Protein AF-Q0FN26-F1 (afdb_monomer)

Nearest PDB structures (foldseek):
  1hx1-assembly1_B  TM=3.813E-01  e=5.298E+00  Homo sapiens

Mean predicted aligned error: 15.67 Å

pLDDT: mean 79.14, std 15.91, range [39.38, 97.06]

Foldseek 3Di:
DDDDDPDDQDPVNVLVVCCVVPVPCSVPNPDPPPPQPAQDLQVLLQVLQVLLLVLVVCVVCVVVVVVVCVVDPDDPVCVVVVVVVNVVSNVVVVVVLVVLVVQLVPDDPPGSSVSSSVSSNNSNVVSVCVVPDDPVVVVVVVVVVVVVVVVVQVVVCVVVVNPCVPDDPDDPPDDD

Secondary structure (DSSP, 8-state):
------PPPPHHHHHHHHHHH-HHHHHH-S------PPP-HHHHHHHHHHHHHHHHHHHHTHHHHHHHHHHSSS-GGGHHHHHHHHHHHHHHHHHHHHHHHHHHHHS-TT-HHHHHHHHHHHHHHHHHHHHHS-HHHHHHHHHHHHHHHHHHHHHHHHHHT--GGG----------

Structure (mmCIF, N/CA/C/O backbone):
data_AF-Q0FN26-F1
#
_entry.id   AF-Q0FN26-F1
#
loop_
_atom_site.group_PDB
_atom_site.id
_atom_site.type_symbol
_atom_site.label_atom_id
_atom_site.label_alt_id
_atom_site.label_comp_id
_atom_site.label_asym_id
_atom_site.label_entity_id
_atom_site.label_seq_id
_atom_site.pdbx_PDB_ins_code
_atom_site.Cartn_x
_atom_site.Cartn_y
_atom_site.Cartn_z
_atom_site.occupancy
_atom_site.B_iso_or_equiv
_atom_site.auth_seq_id
_atom_site.auth_comp_id
_atom_site.auth_asym_id
_atom_site.auth_atom_id
_atom_site.pdbx_PDB_model_num
ATOM 1 N N . MET A 1 1 ? 16.768 20.497 -72.820 1.00 47.84 1 MET A N 1
ATOM 2 C CA . MET A 1 1 ? 15.726 20.040 -71.871 1.00 47.84 1 MET A CA 1
ATOM 3 C C . MET A 1 1 ? 16.307 18.896 -71.049 1.00 47.84 1 MET A C 1
ATOM 5 O O . MET A 1 1 ? 16.817 17.957 -71.644 1.00 47.84 1 MET A O 1
ATOM 9 N N . ARG A 1 2 ? 16.357 19.007 -69.713 1.00 52.44 2 ARG A N 1
ATOM 10 C CA . ARG A 1 2 ? 16.882 17.937 -68.843 1.00 52.44 2 ARG A CA 1
ATOM 11 C C . ARG A 1 2 ? 15.792 16.882 -68.643 1.00 52.44 2 ARG A C 1
ATOM 13 O O . ARG A 1 2 ? 14.747 17.187 -68.078 1.00 52.44 2 ARG A O 1
ATOM 20 N N . ASN A 1 3 ? 16.046 15.664 -69.112 1.00 52.88 3 ASN A N 1
ATOM 21 C CA . ASN A 1 3 ? 15.158 14.523 -68.915 1.00 52.88 3 ASN A CA 1
ATOM 22 C C . ASN A 1 3 ? 15.253 14.058 -67.458 1.00 52.88 3 ASN A C 1
ATOM 24 O O . ASN A 1 3 ? 16.269 13.500 -67.048 1.00 52.88 3 ASN A O 1
ATOM 28 N N . TYR A 1 4 ? 14.204 14.298 -66.673 1.00 58.44 4 TYR A N 1
ATOM 29 C CA . TYR A 1 4 ? 14.066 13.714 -65.343 1.00 58.44 4 TYR A CA 1
ATOM 30 C C . TYR A 1 4 ? 13.407 12.342 -65.473 1.00 58.44 4 TYR A C 1
ATOM 32 O O . TYR A 1 4 ? 12.219 12.228 -65.770 1.00 58.44 4 TYR A O 1
ATOM 40 N N . THR A 1 5 ? 14.180 11.283 -65.251 1.00 63.44 5 THR A N 1
ATOM 41 C CA . THR A 1 5 ? 13.659 9.918 -65.166 1.00 63.44 5 THR A CA 1
ATOM 42 C C . THR A 1 5 ? 12.978 9.745 -63.811 1.00 63.44 5 THR A C 1
ATOM 44 O O . THR A 1 5 ? 13.633 9.577 -62.781 1.00 63.44 5 THR A O 1
ATOM 47 N N . PHE A 1 6 ? 11.645 9.799 -63.791 1.00 65.44 6 PHE A N 1
ATOM 48 C CA . PHE A 1 6 ? 10.856 9.464 -62.607 1.00 65.44 6 PHE A CA 1
ATOM 49 C C . PHE A 1 6 ? 10.979 7.962 -62.320 1.00 65.44 6 PHE A C 1
ATOM 51 O O . PHE A 1 6 ? 10.225 7.140 -62.839 1.00 65.44 6 PHE A O 1
ATOM 58 N N . ARG A 1 7 ? 11.958 7.580 -61.494 1.00 77.25 7 ARG A N 1
ATOM 59 C CA . ARG A 1 7 ? 12.062 6.211 -60.978 1.00 77.25 7 ARG A CA 1
ATOM 60 C C . ARG A 1 7 ? 10.936 5.987 -59.972 1.00 77.25 7 ARG A C 1
ATOM 62 O O . ARG A 1 7 ? 10.901 6.640 -58.930 1.00 77.25 7 ARG A O 1
ATOM 69 N N . LYS A 1 8 ? 10.032 5.049 -60.273 1.00 80.69 8 LYS A N 1
ATOM 70 C CA . LYS A 1 8 ? 8.991 4.628 -59.327 1.00 80.69 8 LYS A CA 1
ATOM 71 C C . LYS A 1 8 ? 9.652 4.108 -58.051 1.00 80.69 8 LYS A C 1
ATOM 73 O O . LYS A 1 8 ? 10.527 3.245 -58.101 1.00 80.69 8 LYS A O 1
ATOM 78 N N . MET A 1 9 ? 9.247 4.672 -56.919 1.00 83.25 9 MET A N 1
ATOM 79 C CA . MET A 1 9 ? 9.718 4.263 -55.603 1.00 83.25 9 MET A CA 1
ATOM 80 C C . MET A 1 9 ? 9.177 2.868 -55.291 1.00 83.25 9 MET A C 1
ATOM 82 O O . MET A 1 9 ? 7.970 2.644 -55.374 1.00 83.25 9 MET A O 1
ATOM 86 N N . THR A 1 10 ? 10.057 1.927 -54.951 1.00 88.62 10 THR A N 1
ATOM 87 C CA . THR A 1 10 ? 9.618 0.591 -54.537 1.00 88.62 10 THR A CA 1
ATOM 88 C C . THR A 1 10 ? 9.150 0.609 -53.081 1.00 88.62 10 THR A C 1
ATOM 90 O O . THR A 1 10 ? 9.529 1.478 -52.291 1.00 88.62 10 THR A O 1
ATOM 93 N N . GLN A 1 11 ? 8.345 -0.379 -52.687 1.00 85.62 11 GLN A N 1
ATOM 94 C CA . GLN A 1 11 ? 7.896 -0.512 -51.298 1.00 85.62 11 GLN A CA 1
ATOM 95 C C . GLN A 1 11 ? 9.075 -0.714 -50.326 1.00 85.62 11 GLN A C 1
ATOM 97 O O . GLN A 1 11 ? 9.026 -0.258 -49.184 1.00 85.62 11 GLN A O 1
ATOM 102 N N . GLN A 1 12 ? 10.151 -1.364 -50.783 1.00 86.06 12 GLN A N 1
ATOM 103 C CA . GLN A 1 12 ? 11.380 -1.531 -50.009 1.00 86.06 12 GLN A CA 1
ATOM 104 C C . GLN A 1 12 ? 12.106 -0.195 -49.819 1.00 86.06 12 GLN A C 1
ATOM 106 O O . GLN A 1 12 ? 12.487 0.126 -48.694 1.00 86.06 12 GLN A O 1
ATOM 111 N N . ASP A 1 13 ? 12.212 0.623 -50.872 1.00 86.88 13 ASP A N 1
ATOM 112 C CA . ASP A 1 13 ? 12.796 1.968 -50.779 1.00 86.88 13 ASP A CA 1
ATOM 113 C C . ASP A 1 13 ? 12.003 2.859 -49.819 1.00 86.88 13 ASP A C 1
ATOM 115 O O . ASP A 1 13 ? 12.588 3.631 -49.056 1.00 86.88 13 ASP A O 1
ATOM 119 N N . PHE A 1 14 ? 10.672 2.744 -49.831 1.00 86.31 14 PHE A N 1
ATOM 120 C CA . PHE A 1 14 ? 9.806 3.462 -48.901 1.00 86.31 14 PHE A CA 1
ATOM 121 C C . PHE A 1 14 ? 10.063 3.031 -47.454 1.00 86.31 14 PHE A C 1
ATOM 123 O O . PHE A 1 14 ? 10.381 3.878 -46.620 1.00 86.31 14 PHE A O 1
ATOM 130 N N . LYS A 1 15 ? 10.037 1.723 -47.162 1.00 84.50 15 LYS A N 1
ATOM 131 C CA . LYS A 1 15 ? 10.330 1.199 -45.815 1.00 84.50 15 LYS A CA 1
ATOM 132 C C . LYS A 1 15 ? 11.718 1.617 -45.320 1.00 84.50 15 LYS A C 1
ATOM 134 O O . LYS A 1 15 ? 11.843 2.046 -44.179 1.00 84.50 15 LYS A O 1
ATOM 139 N N . ALA A 1 16 ? 12.731 1.572 -46.187 1.00 86.81 16 ALA A N 1
ATOM 140 C CA . ALA A 1 16 ? 14.102 1.965 -45.855 1.00 86.81 16 ALA A CA 1
ATOM 141 C C . ALA A 1 16 ? 14.284 3.479 -45.633 1.00 86.81 16 ALA A C 1
ATOM 143 O O . ALA A 1 16 ? 15.264 3.906 -45.012 1.00 86.81 16 ALA A O 1
ATOM 144 N N . ARG A 1 17 ? 13.393 4.317 -46.178 1.00 86.75 17 ARG A N 1
ATOM 145 C CA . ARG A 1 17 ? 13.361 5.756 -45.870 1.00 86.75 17 ARG A CA 1
ATOM 146 C C . ARG A 1 17 ? 12.603 6.031 -44.586 1.00 86.75 17 ARG A C 1
ATOM 148 O O . ARG A 1 17 ? 13.112 6.772 -43.753 1.00 86.75 17 ARG A O 1
ATOM 155 N N . VAL A 1 18 ? 11.447 5.398 -44.403 1.00 87.31 18 VAL A N 1
ATOM 156 C CA . VAL A 1 18 ? 10.665 5.515 -43.168 1.00 87.31 18 VAL A CA 1
ATOM 157 C C . VAL A 1 18 ? 11.508 5.092 -41.967 1.00 87.31 18 VAL A C 1
ATOM 159 O O . VAL A 1 18 ? 11.584 5.845 -41.010 1.00 87.31 18 VAL A O 1
ATOM 162 N N . SER A 1 19 ? 12.257 3.988 -42.048 1.00 87.25 19 SER A N 1
ATOM 163 C CA . SER A 1 19 ? 13.139 3.544 -40.956 1.00 87.25 19 SER A CA 1
ATOM 164 C C . SER A 1 19 ? 14.306 4.483 -40.647 1.00 87.25 19 SER A C 1
ATOM 166 O O . SER A 1 19 ? 14.856 4.419 -39.553 1.00 87.25 19 SER A O 1
ATOM 168 N N . ARG A 1 20 ? 14.722 5.326 -41.602 1.00 83.81 20 ARG A N 1
ATOM 169 C CA . ARG A 1 20 ? 15.778 6.330 -41.397 1.00 83.81 20 ARG A CA 1
ATOM 170 C C . ARG A 1 20 ? 15.247 7.627 -40.802 1.00 83.81 20 ARG A C 1
ATOM 172 O O . ARG A 1 20 ? 15.953 8.254 -40.025 1.00 83.81 20 ARG A O 1
ATOM 179 N N . ILE A 1 21 ? 14.045 8.034 -41.200 1.00 86.62 21 ILE A N 1
ATOM 180 C CA . ILE A 1 21 ? 13.406 9.265 -40.723 1.00 86.62 21 ILE A CA 1
ATOM 181 C C . ILE A 1 21 ? 12.784 9.034 -39.343 1.00 86.62 21 ILE A C 1
ATOM 183 O O . ILE A 1 21 ? 12.941 9.864 -38.455 1.00 86.62 21 ILE A O 1
ATOM 187 N N . ASP A 1 22 ? 12.114 7.896 -39.165 1.00 82.50 22 ASP A N 1
ATOM 188 C CA . ASP A 1 22 ? 11.430 7.519 -37.934 1.00 82.50 22 ASP A CA 1
ATOM 189 C C . ASP A 1 22 ? 11.590 6.004 -37.668 1.00 82.50 22 ASP A C 1
ATOM 191 O O . ASP A 1 22 ? 10.762 5.175 -38.079 1.00 82.50 22 ASP A O 1
ATOM 195 N N . PRO A 1 23 ? 12.691 5.609 -36.995 1.00 79.81 23 PRO A N 1
ATOM 196 C CA . PRO A 1 23 ? 12.950 4.214 -36.649 1.00 79.81 23 PRO A CA 1
ATOM 197 C C . PRO A 1 23 ? 11.835 3.610 -35.787 1.00 79.81 23 PRO A C 1
ATOM 199 O O . PRO A 1 23 ? 11.505 2.434 -35.949 1.00 79.81 23 PRO A O 1
ATOM 202 N N . GLU A 1 24 ? 11.234 4.413 -34.906 1.00 74.25 24 GLU A N 1
ATOM 203 C CA . GLU A 1 24 ? 10.165 4.004 -33.992 1.00 74.25 24 GLU A CA 1
ATOM 204 C C . GLU A 1 24 ? 8.882 3.673 -34.767 1.00 74.25 24 GLU A C 1
ATOM 206 O O . GLU A 1 24 ? 8.333 2.577 -34.600 1.00 74.25 24 GLU A O 1
ATOM 211 N N . PHE A 1 25 ? 8.465 4.552 -35.686 1.00 78.38 25 PHE A N 1
ATOM 212 C CA . PHE A 1 25 ? 7.311 4.329 -36.566 1.00 78.38 25 PHE A CA 1
ATOM 213 C C . PHE A 1 25 ? 7.511 3.125 -37.486 1.00 78.38 25 PHE A C 1
ATOM 215 O O . PHE A 1 25 ? 6.598 2.327 -37.687 1.00 78.38 25 PHE A O 1
ATOM 222 N N . SER A 1 26 ? 8.718 2.938 -38.028 1.00 79.69 26 SER A N 1
ATOM 223 C CA . SER A 1 26 ? 8.995 1.797 -38.913 1.00 79.69 26 SER A CA 1
ATOM 224 C C . SER A 1 26 ? 8.828 0.443 -38.222 1.00 79.69 26 SER A C 1
ATOM 226 O O . SER A 1 26 ? 8.527 -0.559 -38.873 1.00 79.69 26 SER A O 1
ATOM 228 N N . ARG A 1 27 ? 9.030 0.419 -36.902 1.00 75.56 27 ARG A N 1
ATOM 229 C CA . ARG A 1 27 ? 9.071 -0.798 -36.101 1.00 75.56 27 ARG A CA 1
ATOM 230 C C . ARG A 1 27 ? 7.742 -1.086 -35.408 1.00 75.56 27 ARG A C 1
ATOM 232 O O . ARG A 1 27 ? 7.421 -2.255 -35.212 1.00 75.56 27 ARG A O 1
ATOM 239 N N . HIS A 1 28 ? 6.973 -0.052 -35.071 1.00 76.62 28 HIS A N 1
ATOM 240 C CA . HIS A 1 28 ? 5.733 -0.205 -34.311 1.00 76.62 28 HIS A CA 1
ATOM 241 C C . HIS A 1 28 ? 4.485 0.407 -34.986 1.00 76.62 28 HIS A C 1
ATOM 243 O O . HIS A 1 28 ? 3.377 0.190 -34.502 1.00 76.62 28 HIS A O 1
ATOM 249 N N . GLY A 1 29 ? 4.627 1.101 -36.123 1.00 75.62 29 GLY A N 1
ATOM 250 C CA . GLY A 1 29 ? 3.541 1.792 -36.833 1.00 75.62 29 GLY A CA 1
ATOM 251 C C . GLY A 1 29 ? 3.141 3.122 -36.182 1.00 75.62 29 GLY A C 1
ATOM 252 O O . GLY A 1 29 ? 3.886 3.664 -35.365 1.00 75.62 29 GLY A O 1
ATOM 253 N N . GLU A 1 30 ? 1.948 3.639 -36.511 1.00 66.81 30 GLU A N 1
ATOM 254 C CA . GLU A 1 30 ? 1.294 4.699 -35.724 1.00 66.81 30 GLU A CA 1
ATOM 255 C C . GLU A 1 30 ? 0.916 4.150 -34.343 1.00 66.81 30 GLU A C 1
ATOM 257 O O . GLU A 1 30 ? -0.237 3.829 -34.049 1.00 66.81 30 GLU A O 1
ATOM 262 N N . VAL A 1 31 ? 1.894 4.027 -33.455 1.00 62.66 31 VAL A N 1
ATOM 263 C CA . VAL A 1 31 ? 1.592 3.864 -32.041 1.00 62.66 31 VAL A CA 1
ATOM 264 C C . VAL A 1 31 ? 1.298 5.258 -31.527 1.00 62.66 31 VAL A C 1
ATOM 266 O O . VAL A 1 31 ? 2.186 6.113 -31.502 1.00 62.66 31 VAL A O 1
ATOM 269 N N . LYS A 1 32 ? 0.057 5.506 -31.086 1.00 58.41 32 LYS A N 1
ATOM 270 C CA . LYS A 1 32 ? -0.201 6.633 -30.180 1.00 58.41 32 LYS A CA 1
ATOM 271 C C . LYS A 1 32 ? 0.878 6.564 -29.112 1.00 58.41 32 LYS A C 1
ATOM 273 O O . LYS A 1 32 ? 0.963 5.531 -28.449 1.00 58.41 32 LYS A O 1
ATOM 278 N N . LYS A 1 33 ? 1.706 7.610 -28.971 1.00 54.50 33 LYS A N 1
ATOM 279 C CA . LYS A 1 33 ? 2.669 7.717 -27.869 1.00 54.50 33 LYS A CA 1
ATOM 280 C C . LYS A 1 33 ? 1.893 7.435 -26.592 1.00 54.50 33 LYS A C 1
ATOM 282 O O . LYS A 1 33 ? 1.143 8.283 -26.117 1.00 54.50 33 LYS A O 1
ATOM 287 N N . SER A 1 34 ? 2.005 6.208 -26.092 1.00 55.47 34 SER A N 1
ATOM 288 C CA . SER A 1 34 ? 1.448 5.855 -24.805 1.00 55.47 34 SER A CA 1
ATOM 289 C C . SER A 1 34 ? 2.216 6.737 -23.846 1.00 55.47 34 SER A C 1
ATOM 291 O O . SER A 1 34 ? 3.447 6.668 -23.803 1.00 55.47 34 SER A O 1
ATOM 293 N N . PHE A 1 35 ? 1.516 7.644 -23.170 1.00 53.09 35 PHE A N 1
ATOM 294 C CA . PHE A 1 35 ? 2.091 8.410 -22.080 1.00 53.09 35 PHE A CA 1
ATOM 295 C C . PHE A 1 35 ? 2.477 7.394 -21.005 1.00 53.09 35 PHE A C 1
ATOM 297 O O . PHE A 1 35 ? 1.694 7.075 -20.113 1.00 53.09 35 PHE A O 1
ATOM 304 N N . SER A 1 36 ? 3.674 6.816 -21.139 1.00 59.62 36 SER A N 1
ATOM 305 C CA . SER A 1 36 ? 4.265 5.961 -20.126 1.00 59.62 36 SER A CA 1
ATOM 306 C C . SER A 1 36 ? 4.357 6.824 -18.885 1.00 59.62 36 SER A C 1
ATOM 308 O O . SER A 1 36 ? 5.168 7.750 -18.829 1.00 59.62 36 SER A O 1
ATOM 310 N N . SER A 1 37 ? 3.509 6.530 -17.901 1.00 66.12 37 SER A N 1
ATOM 311 C CA . SER A 1 37 ? 3.583 7.193 -16.609 1.00 66.12 37 SER A CA 1
ATOM 312 C C . SER A 1 37 ? 5.015 7.056 -16.091 1.00 66.12 37 SER A C 1
ATOM 314 O O . SER A 1 37 ? 5.592 5.971 -16.205 1.00 66.12 37 SER A O 1
ATOM 316 N N . PRO A 1 38 ? 5.635 8.130 -15.582 1.00 77.81 38 PRO A N 1
ATOM 317 C CA . PRO A 1 38 ? 7.007 8.065 -15.106 1.00 77.81 38 PRO A CA 1
ATOM 318 C C . PRO A 1 38 ? 7.122 7.043 -13.969 1.00 77.81 38 PRO A C 1
ATOM 320 O O . PRO A 1 38 ? 6.204 6.873 -13.162 1.00 77.81 38 PRO A O 1
ATOM 323 N N . ALA A 1 39 ? 8.261 6.355 -13.895 1.00 81.56 39 ALA A N 1
ATOM 324 C CA . ALA A 1 39 ? 8.522 5.423 -12.807 1.00 81.56 39 ALA A CA 1
ATOM 325 C C . ALA A 1 39 ? 8.660 6.212 -11.500 1.00 81.56 39 ALA A C 1
ATOM 327 O O . ALA A 1 39 ? 9.569 7.026 -11.353 1.00 81.56 39 ALA A O 1
ATOM 328 N N . ARG A 1 40 ? 7.761 5.959 -10.547 1.00 86.75 40 ARG A N 1
ATOM 329 C CA . ARG A 1 40 ? 7.742 6.577 -9.215 1.00 86.75 40 ARG A CA 1
ATOM 330 C C . ARG A 1 40 ? 7.737 5.477 -8.144 1.00 86.75 40 ARG A C 1
ATOM 332 O O . ARG A 1 40 ? 6.754 5.333 -7.413 1.00 86.75 40 ARG A O 1
ATOM 339 N N . PRO A 1 41 ? 8.811 4.668 -8.052 1.00 85.38 41 PRO A N 1
ATOM 340 C CA . PRO A 1 41 ? 8.842 3.497 -7.179 1.00 85.38 41 PRO A CA 1
ATOM 341 C C . PRO A 1 41 ? 8.749 3.867 -5.693 1.00 85.38 41 PRO A C 1
ATOM 343 O O . PRO A 1 41 ? 8.075 3.168 -4.951 1.00 85.38 41 PRO A O 1
ATOM 346 N N . ILE A 1 42 ? 9.350 4.988 -5.273 1.00 90.25 42 ILE A N 1
ATOM 347 C CA . ILE A 1 42 ? 9.319 5.449 -3.873 1.00 90.25 42 ILE A CA 1
ATOM 348 C C . ILE A 1 42 ? 7.906 5.881 -3.468 1.00 90.25 42 ILE A C 1
ATOM 350 O O . ILE A 1 42 ? 7.388 5.421 -2.460 1.00 90.25 42 ILE A O 1
ATOM 354 N N . MET A 1 43 ? 7.243 6.704 -4.286 1.00 90.81 43 MET A N 1
ATOM 355 C CA . MET A 1 43 ? 5.839 7.073 -4.055 1.00 90.81 43 MET A CA 1
ATOM 356 C C . MET A 1 43 ? 4.933 5.840 -4.032 1.00 90.81 43 MET A C 1
ATOM 358 O O . MET A 1 43 ? 4.064 5.733 -3.175 1.00 90.81 43 MET A O 1
ATOM 362 N N . SER A 1 44 ? 5.166 4.886 -4.939 1.00 91.62 44 SER A N 1
ATOM 363 C CA . SER A 1 44 ? 4.407 3.631 -4.966 1.00 91.62 44 SER A CA 1
ATOM 364 C C . SER A 1 44 ? 4.624 2.816 -3.688 1.00 91.62 44 SER A C 1
ATOM 366 O O . SER A 1 44 ? 3.670 2.250 -3.170 1.00 91.62 44 SER A O 1
ATOM 368 N N . LEU A 1 45 ? 5.849 2.796 -3.154 1.00 94.69 45 LEU A N 1
ATOM 369 C CA . LEU A 1 45 ? 6.184 2.151 -1.885 1.00 94.69 45 LEU A CA 1
ATOM 370 C C . LEU A 1 45 ? 5.475 2.801 -0.704 1.00 94.69 45 LEU A C 1
ATOM 372 O O . LEU A 1 45 ? 4.833 2.092 0.062 1.00 94.69 45 LEU A O 1
ATOM 376 N N . ILE A 1 46 ? 5.544 4.127 -0.576 1.00 94.50 46 ILE A N 1
ATOM 377 C CA . ILE A 1 46 ? 4.868 4.854 0.509 1.00 94.50 46 ILE A CA 1
ATOM 378 C C . ILE A 1 46 ? 3.358 4.609 0.445 1.00 94.50 46 ILE A C 1
ATOM 380 O O . ILE A 1 46 ? 2.738 4.303 1.460 1.00 94.50 46 ILE A O 1
ATOM 384 N N . MET A 1 47 ? 2.780 4.668 -0.758 1.00 95.50 47 MET A N 1
ATOM 385 C CA . MET A 1 47 ? 1.361 4.392 -0.971 1.00 95.50 47 MET A CA 1
ATOM 386 C C . MET A 1 47 ? 0.995 2.951 -0.594 1.00 95.50 47 MET A C 1
ATOM 388 O O . MET A 1 47 ? 0.021 2.729 0.121 1.00 95.50 47 MET A O 1
ATOM 392 N N . GLY A 1 48 ? 1.789 1.969 -1.036 1.00 93.12 48 GLY A N 1
ATOM 393 C CA . GLY A 1 48 ? 1.581 0.559 -0.707 1.00 93.12 48 GLY A CA 1
ATOM 394 C C . GLY A 1 48 ? 1.691 0.279 0.788 1.00 93.12 48 GLY A C 1
ATOM 395 O O . GLY A 1 48 ? 0.860 -0.441 1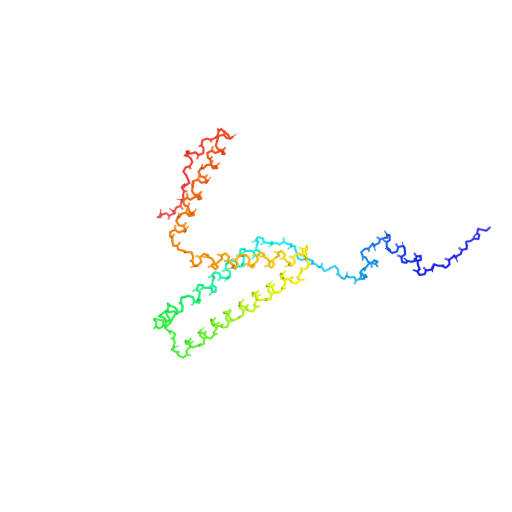.334 1.00 93.12 48 GLY A O 1
ATOM 396 N N . PHE A 1 49 ? 2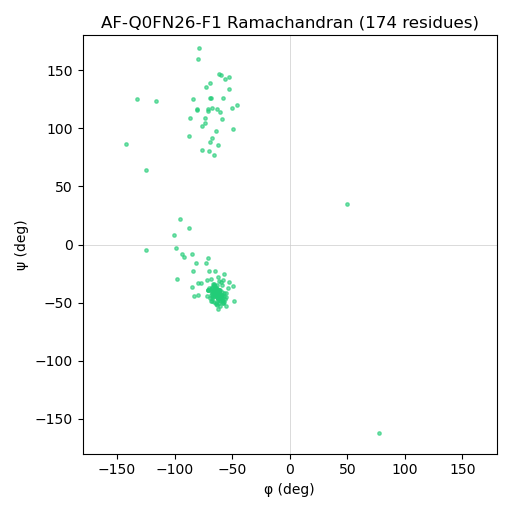.668 0.897 1.455 1.00 96.12 49 PHE A N 1
ATOM 397 C CA . PHE A 1 49 ? 2.830 0.824 2.903 1.00 96.12 49 PHE A CA 1
ATOM 398 C C . PHE A 1 49 ? 1.623 1.415 3.631 1.00 96.12 49 PHE A C 1
ATOM 400 O O . PHE A 1 49 ? 0.995 0.719 4.423 1.00 96.12 49 PHE A O 1
ATOM 407 N N . GLY A 1 50 ? 1.265 2.669 3.336 1.00 95.44 50 GLY A N 1
ATOM 408 C CA . GLY A 1 50 ? 0.171 3.359 4.019 1.00 95.44 50 GLY A CA 1
ATOM 409 C C . GLY A 1 50 ? -1.166 2.641 3.845 1.00 95.44 50 GLY A C 1
ATOM 410 O O . GLY A 1 50 ? -1.887 2.427 4.820 1.00 95.44 50 GLY A O 1
ATOM 411 N N . TRP A 1 51 ? -1.467 2.195 2.622 1.00 96.88 51 TRP A N 1
ATOM 412 C CA . TRP A 1 51 ? -2.703 1.467 2.339 1.00 96.88 51 TRP A CA 1
ATOM 413 C C . TRP A 1 51 ? -2.753 0.108 3.042 1.00 96.88 51 TRP A C 1
ATOM 415 O O . TRP A 1 51 ? -3.734 -0.205 3.715 1.00 96.88 51 TRP A O 1
ATOM 425 N N . ALA A 1 52 ? -1.694 -0.699 2.928 1.00 95.38 52 ALA A N 1
ATOM 426 C CA . ALA A 1 52 ? -1.653 -2.010 3.570 1.00 95.38 52 ALA A CA 1
ATOM 427 C C . ALA A 1 52 ? -1.695 -1.890 5.097 1.00 95.38 52 ALA A C 1
ATOM 429 O O . ALA A 1 52 ? -2.421 -2.641 5.744 1.00 95.38 52 ALA A O 1
ATOM 430 N N . TYR A 1 53 ? -0.980 -0.919 5.669 1.00 94.31 53 TYR A N 1
ATOM 431 C CA . TYR A 1 53 ? -1.010 -0.652 7.103 1.00 94.31 53 TYR A CA 1
ATOM 432 C C . TYR A 1 53 ? -2.426 -0.323 7.586 1.00 94.31 53 TYR A C 1
ATOM 434 O O . TYR A 1 53 ? -2.868 -0.877 8.592 1.00 94.31 53 TYR A O 1
ATOM 442 N N . LEU A 1 54 ? -3.164 0.513 6.846 1.00 94.62 54 LEU A N 1
ATOM 443 C CA . LEU A 1 54 ? -4.560 0.833 7.152 1.00 94.62 54 LEU A CA 1
ATOM 444 C C . LEU A 1 54 ? -5.434 -0.424 7.125 1.00 94.62 54 LEU A C 1
ATOM 446 O O . LEU A 1 54 ? -6.121 -0.713 8.103 1.00 94.62 54 LEU A O 1
ATOM 450 N N . VAL A 1 55 ? -5.386 -1.195 6.035 1.00 94.94 55 VAL A N 1
ATOM 451 C CA . VAL A 1 55 ? -6.221 -2.398 5.867 1.00 94.94 55 VAL A CA 1
ATOM 452 C C . VAL A 1 55 ? -5.925 -3.433 6.953 1.00 94.94 55 VAL A C 1
ATOM 454 O O . VAL A 1 55 ? -6.847 -3.983 7.555 1.00 94.94 55 VAL A O 1
ATOM 457 N N . ILE A 1 56 ? -4.647 -3.667 7.254 1.00 92.38 56 ILE A N 1
ATOM 458 C CA . ILE A 1 56 ? -4.230 -4.590 8.314 1.00 92.38 56 ILE A CA 1
ATOM 459 C C . ILE A 1 56 ? -4.680 -4.077 9.689 1.00 92.38 56 ILE A C 1
ATOM 461 O O . ILE A 1 56 ? -5.142 -4.864 10.516 1.00 92.38 56 ILE A O 1
ATOM 465 N N . SER A 1 57 ? -4.591 -2.768 9.933 1.00 92.00 57 SER A N 1
ATOM 466 C CA . SER A 1 57 ? -5.048 -2.159 11.186 1.00 92.00 57 SER A CA 1
ATOM 467 C C . SER A 1 57 ? -6.552 -2.335 11.378 1.00 92.00 57 SER A C 1
ATOM 469 O O . SER A 1 57 ? -6.975 -2.738 12.460 1.00 92.00 57 SER A O 1
ATOM 471 N N . VAL A 1 58 ? -7.355 -2.119 10.333 1.00 92.69 58 VAL A N 1
ATOM 472 C CA . VAL A 1 58 ? -8.802 -2.391 10.353 1.00 92.69 58 VAL A CA 1
ATOM 473 C C . VAL A 1 58 ? -9.070 -3.864 10.672 1.00 92.69 58 VAL A C 1
ATOM 475 O O . VAL A 1 58 ? -9.862 -4.168 11.561 1.00 92.69 58 VAL A O 1
ATOM 478 N N . ALA A 1 59 ? -8.368 -4.779 10.000 1.00 91.50 59 ALA A N 1
ATOM 479 C CA . ALA A 1 59 ? -8.544 -6.219 10.183 1.00 91.50 59 ALA A CA 1
ATOM 480 C C . ALA A 1 59 ? -8.244 -6.675 11.619 1.00 91.50 59 ALA A C 1
ATOM 482 O O . ALA A 1 59 ? -8.998 -7.452 12.205 1.00 91.50 59 ALA A O 1
ATOM 483 N N . ARG A 1 60 ? -7.143 -6.179 12.199 1.00 91.12 60 ARG A N 1
ATOM 484 C CA . ARG A 1 60 ? -6.703 -6.546 13.554 1.00 91.12 60 ARG A CA 1
ATOM 485 C C . ARG A 1 60 ? -7.583 -5.954 14.647 1.00 91.12 60 ARG A C 1
ATOM 487 O O . ARG A 1 60 ? -7.733 -6.573 15.694 1.00 91.12 60 ARG A O 1
ATOM 494 N N . ASN A 1 61 ? -8.165 -4.782 14.411 1.00 91.81 61 ASN A N 1
ATOM 495 C CA . ASN A 1 61 ? -8.942 -4.054 15.413 1.00 91.81 61 ASN A CA 1
ATOM 496 C C . ASN A 1 61 ? -10.454 -4.314 15.322 1.00 91.81 61 ASN A C 1
ATOM 498 O O . ASN A 1 61 ? -11.234 -3.520 15.845 1.00 91.81 61 ASN A O 1
ATOM 502 N N . ARG A 1 62 ? -10.890 -5.436 14.723 1.00 91.00 62 ARG A N 1
ATOM 503 C CA . ARG A 1 62 ? -12.318 -5.795 14.593 1.00 91.00 62 ARG A CA 1
ATOM 504 C C . ARG A 1 62 ? -13.088 -5.660 15.910 1.00 91.00 62 ARG A C 1
ATOM 506 O O . ARG A 1 62 ? -14.134 -5.029 15.925 1.00 91.00 62 ARG A O 1
ATOM 513 N N . GLY A 1 63 ? -12.559 -6.207 17.007 1.00 90.75 63 GLY A N 1
ATOM 514 C CA . GLY A 1 63 ? -13.228 -6.141 18.313 1.00 90.75 63 GLY A CA 1
ATOM 515 C C . GLY A 1 63 ? -13.337 -4.717 18.868 1.00 90.75 63 GLY A C 1
ATOM 516 O O . GLY A 1 63 ? -14.338 -4.365 19.478 1.00 90.75 63 GLY A O 1
ATOM 517 N N . HIS A 1 64 ? -12.341 -3.863 18.614 1.00 92.00 64 HIS A N 1
ATOM 518 C CA . HIS A 1 64 ? -12.410 -2.455 19.008 1.00 92.00 64 HIS A CA 1
ATOM 519 C C . HIS A 1 64 ? -13.465 -1.694 18.192 1.00 92.00 64 HIS A C 1
ATOM 521 O O . HIS A 1 64 ? -14.218 -0.904 18.753 1.00 92.00 64 HIS A O 1
ATOM 527 N N . ILE A 1 65 ? -13.563 -1.978 16.890 1.00 91.94 65 ILE A N 1
ATOM 528 C CA . ILE A 1 65 ? -14.592 -1.412 16.006 1.00 91.94 65 ILE A CA 1
ATOM 529 C C . ILE A 1 65 ? -15.988 -1.854 16.461 1.00 91.94 65 ILE A C 1
ATOM 531 O O . ILE A 1 65 ? -16.880 -1.022 16.572 1.00 91.94 65 ILE A O 1
ATOM 535 N N . GLU A 1 66 ? -16.166 -3.135 16.784 1.00 92.75 66 GLU A N 1
ATOM 536 C CA . GLU A 1 66 ? -17.420 -3.685 17.313 1.00 92.75 66 GLU A CA 1
ATOM 537 C C . GLU A 1 66 ? -17.842 -2.977 18.607 1.00 92.75 66 GLU A C 1
ATOM 539 O O . GLU A 1 66 ? -18.945 -2.442 18.694 1.00 92.75 66 GLU A O 1
ATOM 544 N N . ASN A 1 67 ? -16.926 -2.857 19.571 1.00 93.19 67 ASN A N 1
ATOM 545 C CA . ASN A 1 67 ? -17.183 -2.134 20.816 1.00 93.19 67 ASN A CA 1
ATOM 546 C C . ASN A 1 67 ? -17.515 -0.654 20.574 1.00 93.19 67 ASN A C 1
ATOM 548 O O . ASN A 1 67 ? -18.409 -0.112 21.221 1.00 93.19 67 ASN A O 1
ATOM 552 N N . SER A 1 68 ? -16.830 -0.002 19.630 1.00 92.94 68 SER A N 1
ATOM 553 C CA . SER A 1 68 ? -17.114 1.388 19.263 1.00 92.94 68 SER A CA 1
ATOM 554 C C . SER A 1 68 ? -18.493 1.552 18.621 1.00 92.94 68 SER A C 1
ATOM 556 O O . SER A 1 68 ? -19.122 2.589 18.824 1.00 92.94 68 SER A O 1
ATOM 558 N N . LEU A 1 69 ? -18.967 0.569 17.850 1.00 93.12 69 LEU A N 1
ATOM 559 C CA . LEU A 1 69 ? -20.307 0.589 17.256 1.00 93.12 69 LEU A CA 1
ATOM 560 C C . LEU A 1 69 ? -21.388 0.397 18.322 1.00 93.12 69 LEU A C 1
ATOM 562 O O . LEU A 1 69 ? -22.397 1.095 18.285 1.00 93.12 69 LEU A O 1
ATOM 566 N N . LEU A 1 70 ? -21.148 -0.485 19.297 1.00 92.50 70 LEU A N 1
ATOM 567 C CA . LEU A 1 70 ? -22.054 -0.718 20.427 1.00 92.50 70 LEU A CA 1
ATOM 568 C C . LEU A 1 70 ? -22.160 0.487 21.371 1.00 92.50 70 LEU A C 1
ATOM 570 O O . LEU A 1 70 ? -23.220 0.729 21.939 1.00 92.50 70 LEU A O 1
ATOM 574 N N . GLN A 1 71 ? -21.071 1.238 21.547 1.00 93.25 71 GLN A N 1
ATOM 575 C CA . GLN A 1 71 ? -21.056 2.477 22.335 1.00 93.25 71 GLN A CA 1
ATOM 576 C C . GLN A 1 71 ? -21.578 3.691 21.553 1.00 93.25 71 GLN A C 1
ATOM 578 O O . GLN A 1 71 ? -21.860 4.735 22.140 1.00 93.25 71 GLN A O 1
ATOM 583 N N . GLY A 1 72 ? -21.660 3.578 20.228 1.00 89.06 72 GLY A N 1
ATOM 584 C CA . GLY A 1 72 ? -22.117 4.641 19.350 1.00 89.06 72 GLY A CA 1
ATOM 585 C C . GLY A 1 72 ? -23.637 4.780 19.332 1.00 89.06 72 GLY A C 1
ATOM 586 O O . GLY A 1 72 ? -24.382 3.922 19.789 1.00 89.06 72 GLY A O 1
ATOM 587 N N . ASN A 1 73 ? -24.111 5.866 18.725 1.00 91.25 73 ASN A N 1
ATOM 588 C CA . ASN A 1 73 ? -25.544 6.111 18.542 1.00 91.25 73 ASN A CA 1
ATOM 589 C C . ASN A 1 73 ? -26.102 5.471 17.252 1.00 91.25 73 ASN A C 1
ATOM 591 O O . ASN A 1 73 ? -27.170 5.853 16.778 1.00 91.25 73 ASN A O 1
ATOM 595 N N . LEU A 1 74 ? -25.345 4.561 16.623 1.00 89.88 74 LEU A N 1
ATOM 596 C CA . LEU A 1 74 ? -25.748 3.908 15.380 1.00 89.88 74 LEU A CA 1
ATOM 597 C C . LEU A 1 74 ? -26.658 2.713 15.709 1.00 89.88 74 LEU A C 1
ATOM 599 O O . LEU A 1 74 ? -26.221 1.830 16.451 1.00 89.88 74 LEU A O 1
ATOM 603 N N . PRO A 1 75 ? -27.877 2.633 15.145 1.00 93.00 75 PRO A N 1
ATOM 604 C CA . PRO A 1 75 ? -28.755 1.485 15.349 1.00 93.00 75 PRO A CA 1
ATOM 605 C C . PRO A 1 75 ? -28.091 0.160 14.949 1.00 93.00 75 PRO A C 1
ATOM 607 O O . PRO A 1 75 ? -27.375 0.099 13.947 1.00 93.00 75 PRO A O 1
ATOM 610 N N . ALA A 1 76 ? -28.366 -0.905 15.710 1.00 90.75 76 ALA A N 1
ATOM 611 C CA . ALA A 1 76 ? -27.757 -2.229 15.525 1.00 90.75 76 ALA A CA 1
ATOM 612 C C . ALA A 1 76 ? -27.996 -2.822 14.124 1.00 90.75 76 ALA A C 1
ATOM 614 O O . ALA A 1 76 ? -27.133 -3.502 13.579 1.00 90.75 76 ALA A O 1
ATOM 615 N N . GLU A 1 77 ? -29.128 -2.491 13.500 1.00 90.56 77 GLU A N 1
ATOM 616 C CA . GLU A 1 77 ? -29.462 -2.859 12.117 1.00 90.56 77 GLU A CA 1
ATOM 617 C C . GLU A 1 77 ? -28.425 -2.388 11.078 1.00 90.56 77 GLU A C 1
ATOM 619 O O . GLU A 1 77 ? -28.280 -3.012 10.028 1.00 90.56 77 GLU A O 1
ATOM 624 N N . TYR A 1 78 ? -27.659 -1.328 11.366 1.00 93.75 78 TYR A N 1
ATOM 625 C CA . TYR A 1 78 ? -26.608 -0.838 10.470 1.00 93.75 78 TYR A CA 1
ATOM 626 C C . TYR A 1 78 ? -25.225 -1.434 10.740 1.00 93.75 78 TYR A C 1
ATOM 628 O O . TYR A 1 78 ? -24.315 -1.247 9.927 1.00 93.75 78 TYR A O 1
ATOM 636 N N . HIS A 1 79 ? -25.035 -2.153 11.849 1.00 93.69 79 HIS A N 1
ATOM 637 C CA . HIS A 1 79 ? -23.720 -2.681 12.231 1.00 93.69 79 HIS A CA 1
ATOM 638 C C . HIS A 1 79 ? -23.237 -3.730 11.222 1.00 93.69 79 HIS A C 1
ATOM 640 O O . HIS A 1 79 ? -22.077 -3.695 10.807 1.00 93.69 79 HIS A O 1
ATOM 646 N N . ASP A 1 80 ? -24.142 -4.581 10.736 1.00 92.81 80 ASP A N 1
ATOM 647 C CA . ASP A 1 80 ? -23.837 -5.591 9.718 1.00 92.81 80 ASP A CA 1
ATOM 648 C C . ASP A 1 80 ? -23.355 -4.957 8.408 1.00 92.81 80 ASP A C 1
ATOM 650 O O . ASP A 1 80 ? -22.359 -5.398 7.833 1.00 92.81 80 ASP A O 1
ATOM 654 N N . TYR A 1 81 ? -23.987 -3.864 7.964 1.00 95.3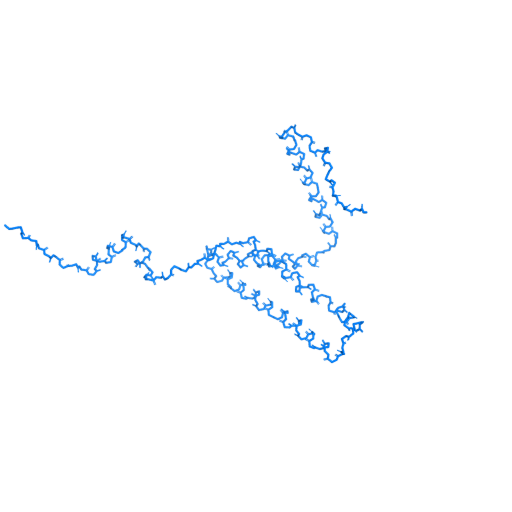1 81 TYR A N 1
ATOM 655 C CA . TYR A 1 81 ? -23.551 -3.137 6.768 1.00 95.31 81 TYR A CA 1
ATOM 656 C C . TYR A 1 81 ? -22.143 -2.563 6.921 1.00 95.31 81 TYR A C 1
ATOM 658 O O . TYR A 1 81 ? -21.354 -2.628 5.974 1.00 95.31 81 TYR A O 1
ATOM 666 N N . VAL A 1 82 ? -21.793 -2.048 8.104 1.00 93.56 82 VAL A N 1
ATOM 667 C CA . VAL A 1 82 ? -20.427 -1.582 8.381 1.00 93.56 82 VAL A CA 1
ATOM 668 C C . VAL A 1 82 ? -19.445 -2.741 8.231 1.00 93.56 82 VAL A C 1
ATOM 670 O O . VAL A 1 82 ? -18.456 -2.613 7.506 1.00 93.56 82 VAL A O 1
ATOM 673 N N . PHE A 1 83 ? -19.729 -3.899 8.828 1.00 93.31 83 PHE A N 1
ATOM 674 C CA . PHE A 1 83 ? -18.848 -5.060 8.707 1.00 93.31 83 PHE A CA 1
ATOM 675 C C . PHE A 1 83 ? -18.769 -5.619 7.283 1.00 93.31 83 PHE A C 1
ATOM 677 O O . PHE A 1 83 ? -17.676 -6.000 6.859 1.00 93.31 83 PHE A O 1
ATOM 684 N N . PHE A 1 84 ? -19.857 -5.606 6.508 1.00 94.19 84 PHE A N 1
ATOM 685 C CA . PHE A 1 84 ? -19.818 -5.983 5.093 1.00 94.19 84 PHE A CA 1
ATOM 686 C C . PHE A 1 84 ? -18.953 -5.031 4.267 1.00 94.19 84 PHE A C 1
ATOM 688 O O . PHE A 1 84 ? -18.165 -5.489 3.440 1.00 94.19 84 PHE A O 1
ATOM 695 N N . MET A 1 85 ? -19.033 -3.723 4.515 1.00 94.94 85 MET A N 1
ATOM 696 C CA . MET A 1 85 ? -18.201 -2.735 3.820 1.00 94.94 85 MET A CA 1
ATOM 697 C C . MET A 1 85 ? -16.723 -2.868 4.197 1.00 94.94 85 MET A C 1
ATOM 699 O O . MET A 1 85 ? -15.857 -2.803 3.321 1.00 94.94 85 MET A O 1
ATOM 703 N N . LEU A 1 86 ? -16.415 -3.125 5.472 1.00 94.25 86 LEU A N 1
ATOM 704 C CA . LEU A 1 86 ? -15.046 -3.413 5.906 1.00 94.25 86 LEU A CA 1
ATOM 705 C C . LEU A 1 86 ? -14.531 -4.717 5.276 1.00 94.25 86 LEU A C 1
ATOM 707 O O . LEU A 1 86 ? -13.417 -4.748 4.755 1.00 94.25 86 LEU A O 1
ATOM 711 N N . ALA A 1 87 ? -15.345 -5.774 5.235 1.00 93.12 87 ALA A N 1
ATOM 712 C CA . ALA A 1 87 ? -14.989 -7.023 4.564 1.00 93.12 87 ALA A CA 1
ATOM 713 C C . ALA A 1 87 ? -14.758 -6.823 3.055 1.00 93.12 87 ALA A C 1
ATOM 715 O O . ALA A 1 87 ? -13.798 -7.361 2.497 1.00 93.12 87 ALA A O 1
ATOM 716 N N . ALA A 1 88 ? -15.579 -6.002 2.399 1.00 96.25 88 ALA A N 1
ATOM 717 C CA . ALA A 1 88 ? -15.399 -5.640 0.997 1.00 96.25 88 ALA A CA 1
ATOM 718 C C . ALA A 1 88 ? -14.094 -4.858 0.771 1.00 96.25 88 ALA A C 1
ATOM 720 O O . ALA A 1 88 ? -13.356 -5.174 -0.162 1.00 96.25 88 ALA A O 1
ATOM 721 N N . LEU A 1 89 ? -13.753 -3.902 1.646 1.00 95.75 89 LEU A N 1
ATOM 722 C CA . LEU A 1 89 ? -12.472 -3.180 1.614 1.00 95.75 89 LEU A CA 1
ATOM 723 C C . LEU A 1 89 ? -11.278 -4.148 1.658 1.00 95.75 89 LEU A C 1
ATOM 725 O O . LEU A 1 89 ? -10.333 -4.009 0.874 1.00 95.75 89 LEU A O 1
ATOM 729 N N . LEU A 1 90 ? -11.333 -5.138 2.551 1.00 93.31 90 LEU A N 1
ATOM 730 C CA . LEU A 1 90 ? -10.333 -6.200 2.680 1.00 93.31 90 LEU A CA 1
ATOM 731 C C . LEU A 1 90 ? -10.228 -7.043 1.402 1.00 93.31 90 LEU A C 1
ATOM 733 O O . LEU A 1 90 ? -9.131 -7.213 0.863 1.00 93.31 90 LEU A O 1
ATOM 737 N N . ALA A 1 91 ? -11.361 -7.525 0.887 1.00 95.50 91 ALA A N 1
ATOM 738 C CA . ALA A 1 91 ? -11.410 -8.356 -0.313 1.00 95.50 91 ALA A CA 1
ATOM 739 C C . ALA A 1 91 ? -10.879 -7.614 -1.551 1.00 95.50 91 ALA A C 1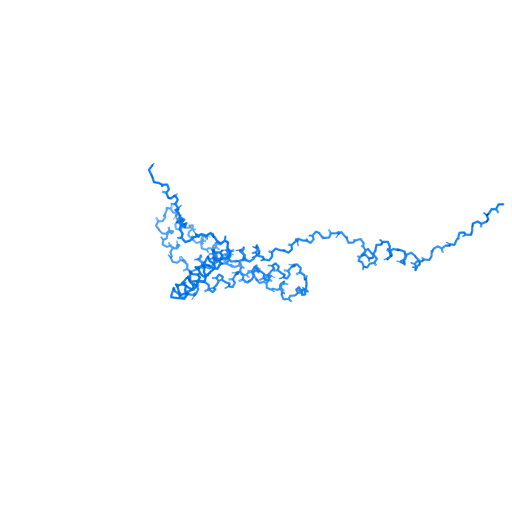
ATOM 741 O O . ALA A 1 91 ? -10.017 -8.129 -2.265 1.00 95.50 91 ALA A O 1
ATOM 742 N N . VAL A 1 92 ? -11.326 -6.375 -1.777 1.00 97.06 92 VAL A N 1
ATOM 743 C CA . VAL A 1 92 ? -10.866 -5.538 -2.897 1.00 97.06 92 VAL A CA 1
ATOM 744 C C . VAL A 1 92 ? -9.372 -5.245 -2.779 1.00 97.06 92 VAL A C 1
ATOM 746 O O . VAL A 1 92 ? -8.649 -5.341 -3.771 1.00 97.06 92 VAL A O 1
ATOM 749 N N . SER A 1 93 ? -8.880 -4.950 -1.573 1.00 94.50 93 SER A N 1
ATOM 750 C CA . SER A 1 93 ? -7.448 -4.716 -1.346 1.00 94.50 93 SER A CA 1
ATOM 751 C C . SER A 1 93 ? -6.607 -5.959 -1.646 1.00 94.50 93 SER A C 1
ATOM 753 O O . SER A 1 93 ? -5.552 -5.844 -2.273 1.00 94.50 93 SER A O 1
ATOM 755 N N . ALA A 1 94 ? -7.084 -7.150 -1.2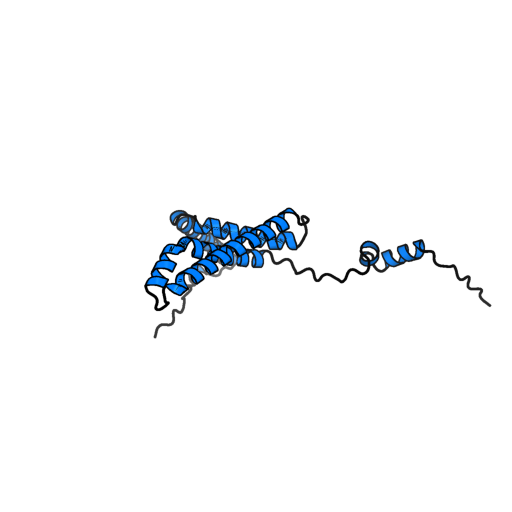69 1.00 92.25 94 ALA A N 1
ATOM 756 C CA . ALA A 1 94 ? -6.419 -8.413 -1.584 1.00 92.25 94 ALA A CA 1
ATOM 757 C C . ALA A 1 94 ? -6.365 -8.670 -3.100 1.00 92.25 94 ALA A C 1
ATOM 759 O O . ALA A 1 94 ? -5.303 -9.002 -3.632 1.00 92.25 94 ALA A O 1
ATOM 760 N N . VAL A 1 95 ? -7.475 -8.446 -3.812 1.00 96.94 95 VAL A N 1
ATOM 761 C CA . VAL A 1 95 ? -7.525 -8.560 -5.279 1.00 96.94 95 VAL A CA 1
ATOM 762 C C . VAL A 1 95 ? -6.559 -7.573 -5.937 1.00 96.94 95 VAL A C 1
ATOM 764 O O . VAL A 1 95 ? -5.794 -7.961 -6.819 1.00 96.94 95 VAL A O 1
ATOM 767 N N . MET A 1 96 ? -6.528 -6.318 -5.483 1.00 94.56 96 MET A N 1
ATOM 768 C CA . MET A 1 96 ? -5.618 -5.300 -6.017 1.00 94.56 96 MET A CA 1
ATOM 769 C C . MET A 1 96 ? -4.146 -5.661 -5.799 1.00 94.56 96 MET A C 1
ATOM 771 O O . MET A 1 96 ? -3.344 -5.552 -6.731 1.00 94.56 96 MET A O 1
ATOM 775 N N . LEU A 1 97 ? -3.780 -6.154 -4.612 1.00 93.00 97 LEU A N 1
ATOM 776 C CA . LEU A 1 97 ? -2.430 -6.672 -4.368 1.00 93.00 97 LEU A CA 1
ATOM 777 C C . LEU A 1 97 ? -2.110 -7.861 -5.281 1.00 93.00 97 LEU A C 1
ATOM 779 O O . LEU A 1 97 ? -1.014 -7.912 -5.839 1.00 93.00 97 LEU A O 1
ATOM 783 N N . GLY A 1 98 ? -3.069 -8.763 -5.504 1.00 92.56 98 GLY A N 1
ATOM 784 C CA . GLY A 1 98 ? -2.943 -9.871 -6.453 1.00 92.56 98 GLY A CA 1
ATOM 785 C C . GLY A 1 98 ? -2.678 -9.400 -7.887 1.00 92.56 98 GLY A C 1
ATOM 786 O O . GLY A 1 98 ? -1.774 -9.912 -8.547 1.00 92.56 98 GLY A O 1
ATOM 787 N N . ILE A 1 99 ? -3.389 -8.368 -8.351 1.00 93.69 99 ILE A N 1
ATOM 788 C CA . ILE A 1 99 ? -3.161 -7.746 -9.665 1.00 93.69 99 ILE A CA 1
ATOM 789 C C . ILE A 1 99 ? -1.756 -7.138 -9.738 1.00 93.69 99 ILE A C 1
ATOM 791 O O . ILE A 1 99 ? -1.043 -7.354 -10.721 1.00 93.69 99 ILE A O 1
ATOM 795 N N . HIS A 1 100 ? -1.324 -6.404 -8.710 1.00 92.19 100 HIS A N 1
ATOM 796 C CA . HIS A 1 100 ? 0.021 -5.826 -8.671 1.00 92.19 100 HIS A CA 1
ATOM 797 C C . HIS A 1 100 ? 1.117 -6.892 -8.627 1.00 92.19 100 HIS A C 1
ATOM 799 O O . HIS A 1 100 ? 2.142 -6.723 -9.290 1.00 92.19 100 HIS A O 1
ATOM 805 N N . LEU A 1 101 ? 0.895 -7.999 -7.916 1.00 92.81 101 LEU A N 1
ATOM 806 C CA . LEU A 1 101 ? 1.792 -9.151 -7.892 1.00 92.81 101 LEU A CA 1
ATOM 807 C C . LEU A 1 101 ? 1.885 -9.800 -9.271 1.00 92.81 101 LEU A C 1
ATOM 809 O O . LEU A 1 101 ? 2.983 -9.946 -9.807 1.00 92.81 101 LEU A O 1
ATOM 813 N N . PHE A 1 102 ? 0.747 -10.111 -9.888 1.00 91.94 102 PHE A N 1
ATOM 814 C CA . PHE A 1 102 ? 0.703 -10.662 -11.240 1.00 91.94 102 PHE A CA 1
ATOM 815 C C . PHE A 1 102 ? 1.425 -9.750 -12.238 1.00 91.94 102 PHE A C 1
ATOM 817 O O . PHE A 1 102 ? 2.290 -10.195 -12.994 1.00 91.94 102 PHE A O 1
ATOM 824 N N . ARG A 1 103 ? 1.142 -8.446 -12.188 1.00 89.00 103 ARG A N 1
ATOM 825 C CA . ARG A 1 103 ? 1.784 -7.436 -13.032 1.00 89.00 103 ARG A CA 1
ATOM 826 C C . ARG A 1 103 ? 3.284 -7.338 -12.766 1.00 89.00 103 ARG A C 1
ATOM 828 O O . ARG A 1 103 ? 4.053 -7.205 -13.713 1.00 89.00 103 ARG A O 1
ATOM 835 N N . PHE A 1 104 ? 3.727 -7.446 -11.517 1.00 89.00 104 PHE A N 1
ATOM 836 C CA . PHE A 1 104 ? 5.147 -7.476 -11.170 1.00 89.00 104 PHE A CA 1
ATOM 837 C C . PHE A 1 104 ? 5.862 -8.711 -11.742 1.00 89.00 104 PHE A C 1
ATOM 839 O O . PHE A 1 104 ? 6.977 -8.589 -12.266 1.00 89.00 104 PHE A O 1
ATOM 846 N N . LEU A 1 105 ? 5.223 -9.881 -11.686 1.00 90.62 105 LEU A N 1
ATOM 847 C CA . LEU A 1 105 ? 5.775 -11.139 -12.193 1.00 90.62 105 LEU A CA 1
ATOM 848 C C . LEU A 1 105 ? 5.811 -11.173 -13.728 1.00 90.62 105 LEU A C 1
ATOM 850 O O . LEU A 1 105 ? 6.844 -11.517 -14.302 1.00 90.62 105 LEU A O 1
ATOM 854 N N . MET A 1 106 ? 4.734 -10.738 -14.386 1.00 90.00 106 MET A N 1
ATOM 855 C CA . MET A 1 106 ? 4.581 -10.810 -15.846 1.00 90.00 106 MET A CA 1
ATOM 856 C C . MET A 1 106 ? 5.222 -9.639 -16.6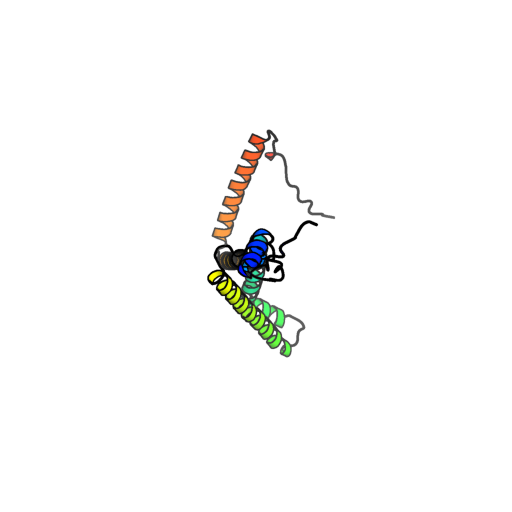04 1.00 90.00 106 MET A C 1
ATOM 858 O O . MET A 1 106 ? 5.545 -9.766 -17.787 1.00 90.00 106 MET A O 1
ATOM 862 N N . ALA A 1 107 ? 5.429 -8.482 -15.967 1.00 84.62 107 ALA A N 1
ATOM 863 C CA . ALA A 1 107 ? 6.039 -7.342 -16.643 1.00 84.62 107 ALA A CA 1
ATOM 864 C C . ALA A 1 107 ? 7.524 -7.589 -16.964 1.00 84.62 107 ALA A C 1
ATOM 866 O O . ALA A 1 107 ? 8.311 -8.073 -16.135 1.00 84.62 107 ALA A O 1
ATOM 867 N N . ARG A 1 108 ? 7.928 -7.159 -18.171 1.00 81.50 108 ARG A N 1
ATOM 868 C CA . ARG A 1 108 ? 9.328 -7.173 -18.627 1.00 81.50 108 ARG A CA 1
ATOM 869 C C . ARG A 1 108 ? 10.227 -6.471 -17.607 1.00 81.50 108 ARG A C 1
ATOM 871 O O . ARG A 1 108 ? 9.838 -5.465 -17.016 1.00 81.50 108 ARG A O 1
ATOM 878 N N . ARG A 1 109 ? 11.454 -6.978 -17.439 1.00 70.31 109 ARG A N 1
ATOM 879 C CA . ARG A 1 109 ? 12.396 -6.579 -16.372 1.00 70.31 109 ARG A CA 1
ATOM 880 C C . ARG A 1 109 ? 12.648 -5.065 -16.279 1.00 70.31 109 ARG A C 1
ATOM 882 O O . ARG A 1 109 ? 12.824 -4.568 -15.175 1.00 70.31 109 ARG A O 1
ATOM 889 N N . ALA A 1 110 ? 12.602 -4.347 -17.403 1.00 68.94 110 ALA A N 1
ATOM 890 C CA . ALA A 1 110 ? 12.817 -2.898 -17.484 1.00 68.94 110 ALA A CA 1
ATOM 891 C C . ALA A 1 110 ? 11.526 -2.057 -17.591 1.00 68.94 110 ALA A C 1
ATOM 893 O O . ALA A 1 110 ? 11.603 -0.853 -17.820 1.00 68.94 110 ALA A O 1
ATOM 894 N N . SER A 1 111 ? 10.338 -2.654 -17.446 1.00 80.19 111 SER A N 1
ATOM 895 C CA . SER A 1 111 ? 9.084 -1.901 -17.544 1.00 80.19 111 SER A CA 1
ATOM 896 C C . SER A 1 111 ? 8.860 -1.020 -16.311 1.00 80.19 111 SER A C 1
ATOM 898 O O . SER A 1 111 ? 8.989 -1.479 -15.170 1.00 80.19 111 SER A O 1
ATOM 900 N N . THR A 1 112 ? 8.447 0.229 -16.539 1.00 81.44 112 THR A N 1
ATOM 901 C CA . THR A 1 112 ? 7.960 1.158 -15.507 1.00 81.44 112 THR A CA 1
ATOM 902 C C . THR A 1 112 ? 6.903 0.510 -14.611 1.00 81.44 112 THR A C 1
ATOM 904 O O . THR A 1 112 ? 6.894 0.694 -13.392 1.00 81.44 112 THR A O 1
ATOM 907 N N . ASP A 1 113 ? 6.072 -0.339 -15.205 1.00 80.62 113 ASP A N 1
ATOM 908 C CA . ASP A 1 113 ? 5.001 -1.048 -14.524 1.00 80.62 113 ASP A CA 1
ATOM 909 C C . ASP A 1 113 ? 5.497 -2.011 -13.450 1.00 80.62 113 ASP A C 1
ATOM 911 O O . ASP A 1 113 ? 4.900 -2.109 -12.372 1.00 80.62 113 ASP A O 1
ATOM 915 N N . LYS A 1 114 ? 6.620 -2.680 -13.729 1.00 85.56 114 LYS A N 1
ATOM 916 C CA . LYS A 1 114 ? 7.288 -3.586 -12.796 1.00 85.56 114 LYS A CA 1
ATOM 917 C C . LYS A 1 114 ? 7.862 -2.809 -11.616 1.00 85.56 114 LYS A C 1
ATOM 919 O O . LYS A 1 114 ? 7.715 -3.235 -10.478 1.00 85.56 114 LYS A O 1
ATOM 924 N N . ARG A 1 115 ? 8.477 -1.649 -11.871 1.00 86.44 115 ARG A N 1
ATOM 925 C CA . ARG A 1 115 ? 9.095 -0.812 -10.825 1.00 86.44 115 ARG A CA 1
ATOM 926 C C . ARG A 1 115 ? 8.054 -0.230 -9.871 1.00 86.44 115 ARG A C 1
ATOM 928 O O . ARG A 1 115 ? 8.246 -0.301 -8.662 1.00 86.44 115 ARG A O 1
ATOM 935 N N . ASN A 1 116 ? 6.948 0.294 -10.399 1.00 88.56 116 ASN A N 1
ATOM 936 C CA . ASN A 1 116 ? 5.884 0.864 -9.570 1.00 88.56 116 ASN A CA 1
ATOM 937 C C . ASN A 1 116 ? 5.148 -0.225 -8.773 1.00 88.56 116 ASN A C 1
ATOM 939 O O . ASN A 1 116 ? 4.984 -0.091 -7.564 1.00 88.56 116 ASN A O 1
ATOM 943 N N . SER A 1 117 ? 4.778 -1.340 -9.420 1.00 89.06 117 SER A N 1
ATOM 944 C CA . SER A 1 117 ? 4.108 -2.454 -8.726 1.00 89.06 117 SER A CA 1
ATOM 945 C C . SER A 1 117 ? 5.029 -3.102 -7.688 1.00 89.06 117 SER A C 1
ATOM 947 O O . SER A 1 117 ? 4.586 -3.405 -6.590 1.00 89.06 117 SER A O 1
ATOM 949 N N . GLY A 1 118 ? 6.324 -3.241 -7.993 1.00 90.25 118 GLY A N 1
ATOM 950 C CA . GLY A 1 118 ? 7.322 -3.734 -7.043 1.00 90.25 118 GLY A CA 1
ATOM 951 C C . GLY A 1 118 ? 7.489 -2.818 -5.831 1.00 90.25 118 GLY A C 1
ATOM 952 O O . GLY A 1 118 ? 7.538 -3.312 -4.711 1.00 90.25 118 GLY A O 1
ATOM 953 N N . GLY A 1 119 ? 7.508 -1.495 -6.038 1.00 90.94 119 GLY A N 1
ATOM 954 C CA . GLY A 1 119 ? 7.508 -0.523 -4.942 1.00 90.94 119 GLY A CA 1
ATOM 955 C C . GLY A 1 119 ? 6.292 -0.697 -4.033 1.00 90.94 119 GLY A C 1
ATOM 956 O O . GLY A 1 119 ? 6.457 -0.861 -2.830 1.00 90.94 119 GLY A O 1
ATOM 957 N N . LEU A 1 120 ? 5.089 -0.752 -4.613 1.00 94.31 120 LEU A N 1
ATOM 958 C CA . LEU A 1 120 ? 3.837 -0.936 -3.870 1.00 94.31 120 LEU A CA 1
ATOM 959 C C . LEU A 1 120 ? 3.830 -2.231 -3.050 1.00 94.31 120 LEU A C 1
ATOM 961 O O . LEU A 1 120 ? 3.525 -2.197 -1.860 1.00 94.31 120 LEU A O 1
ATOM 965 N N . LEU A 1 121 ? 4.220 -3.354 -3.656 1.00 94.44 121 LEU A N 1
ATOM 966 C CA . LEU A 1 121 ? 4.301 -4.645 -2.966 1.00 94.44 121 LEU A CA 1
ATOM 967 C C . LEU A 1 121 ? 5.346 -4.631 -1.846 1.00 94.44 121 LEU A C 1
ATOM 969 O O . LEU A 1 121 ? 5.078 -5.146 -0.765 1.00 94.44 121 LEU A O 1
ATOM 973 N N . ALA A 1 122 ? 6.511 -4.017 -2.073 1.00 95.25 122 ALA A N 1
ATOM 974 C CA . ALA A 1 122 ? 7.536 -3.871 -1.042 1.00 95.25 122 ALA A CA 1
ATOM 975 C C . ALA A 1 122 ? 7.029 -3.036 0.143 1.00 95.25 122 ALA A C 1
ATOM 977 O O . ALA A 1 122 ? 7.240 -3.416 1.292 1.00 95.25 122 ALA A O 1
ATOM 978 N N . GLY A 1 123 ? 6.306 -1.946 -0.127 1.00 93.12 123 GLY A N 1
ATOM 979 C CA . GLY A 1 123 ? 5.647 -1.148 0.906 1.00 93.12 123 GLY A CA 1
ATOM 980 C C . GLY A 1 123 ? 4.616 -1.956 1.693 1.00 93.12 123 GLY A C 1
ATOM 981 O O . GLY A 1 123 ? 4.630 -1.940 2.921 1.00 93.12 123 GLY A O 1
ATOM 982 N N . ALA A 1 124 ? 3.769 -2.720 1.000 1.00 93.62 124 ALA A N 1
ATOM 983 C CA . ALA A 1 124 ? 2.766 -3.571 1.636 1.00 93.62 124 ALA A CA 1
ATOM 984 C C . ALA A 1 124 ? 3.394 -4.665 2.520 1.00 93.62 124 ALA A C 1
ATOM 986 O O . ALA A 1 124 ? 2.936 -4.896 3.639 1.00 93.62 124 ALA A O 1
ATOM 987 N N . LEU A 1 125 ? 4.478 -5.295 2.056 1.00 92.88 125 LEU A N 1
ATOM 988 C CA . LEU A 1 125 ? 5.253 -6.254 2.848 1.00 92.88 125 LEU A CA 1
ATOM 989 C C . LEU A 1 125 ? 5.895 -5.595 4.072 1.00 92.88 125 LEU A C 1
ATOM 991 O O . LEU A 1 125 ? 5.848 -6.170 5.155 1.00 92.88 125 LEU A O 1
ATOM 995 N N . ALA A 1 126 ? 6.454 -4.392 3.923 1.00 91.88 126 ALA A N 1
ATOM 996 C CA . ALA A 1 126 ? 7.025 -3.642 5.038 1.00 91.88 126 ALA A CA 1
ATOM 997 C C . ALA A 1 126 ? 5.965 -3.282 6.093 1.00 91.88 126 ALA A C 1
ATOM 999 O O . ALA A 1 126 ? 6.237 -3.391 7.286 1.00 91.88 126 ALA A O 1
ATOM 1000 N N . ALA A 1 127 ? 4.748 -2.921 5.673 1.00 92.19 127 ALA A N 1
ATOM 1001 C CA . ALA A 1 127 ? 3.628 -2.701 6.588 1.00 92.19 127 ALA A CA 1
ATOM 1002 C C . ALA A 1 127 ? 3.248 -3.987 7.333 1.00 92.19 127 ALA A C 1
ATOM 1004 O O . ALA A 1 127 ? 3.082 -3.963 8.551 1.00 92.19 127 ALA A O 1
ATOM 1005 N N . GLY A 1 128 ? 3.171 -5.116 6.620 1.00 87.94 128 GLY A N 1
ATOM 1006 C CA . GLY A 1 128 ? 2.953 -6.426 7.230 1.00 87.94 128 GLY A CA 1
ATOM 1007 C C . GLY A 1 128 ? 4.028 -6.761 8.261 1.00 87.94 128 GLY A C 1
ATOM 1008 O O . GLY A 1 128 ? 3.700 -7.081 9.398 1.00 87.94 128 GLY A O 1
ATOM 1009 N N . ALA A 1 129 ? 5.303 -6.610 7.901 1.00 87.69 129 ALA A N 1
ATOM 1010 C CA . ALA A 1 129 ? 6.411 -6.821 8.824 1.00 87.69 129 ALA A CA 1
ATOM 1011 C C . ALA A 1 129 ? 6.257 -5.946 10.073 1.00 87.69 129 ALA A C 1
ATOM 1013 O O . ALA A 1 129 ? 6.206 -6.483 11.171 1.00 87.69 129 ALA A O 1
ATOM 1014 N N . LEU A 1 130 ? 6.067 -4.631 9.909 1.00 87.06 130 LEU A N 1
ATOM 1015 C CA . LEU A 1 130 ? 5.926 -3.686 11.020 1.00 87.06 130 LEU A CA 1
ATOM 1016 C C . LEU A 1 130 ? 4.805 -4.069 11.995 1.00 87.06 130 LEU A C 1
ATOM 1018 O O . LEU A 1 130 ? 4.981 -3.977 13.204 1.00 87.06 130 LEU A O 1
ATOM 1022 N N . VAL A 1 131 ? 3.662 -4.514 11.477 1.00 85.19 131 VAL A N 1
ATOM 1023 C CA . VAL A 1 131 ? 2.499 -4.918 12.279 1.00 85.19 131 VAL A CA 1
ATOM 1024 C C . VAL A 1 131 ? 2.801 -6.131 13.170 1.00 85.19 131 VAL A C 1
ATOM 1026 O O . VAL A 1 131 ? 2.248 -6.221 14.271 1.00 85.19 131 VAL A O 1
ATOM 1029 N N . TYR A 1 132 ? 3.637 -7.056 12.695 1.00 79.62 132 TYR A N 1
ATOM 1030 C CA . TYR A 1 132 ? 4.012 -8.283 13.406 1.00 79.62 132 TYR A CA 1
ATOM 1031 C C . TYR A 1 132 ? 5.367 -8.185 14.124 1.00 79.62 132 TYR A C 1
ATOM 1033 O O . TYR A 1 132 ? 5.752 -9.120 14.826 1.00 79.62 132 TYR A O 1
ATOM 1041 N N . THR A 1 133 ? 6.078 -7.068 13.984 1.00 78.56 133 THR A N 1
ATOM 1042 C CA . THR A 1 133 ? 7.336 -6.812 14.683 1.00 78.56 133 THR A CA 1
ATOM 1043 C C . THR A 1 133 ? 7.076 -6.606 16.183 1.00 78.56 133 THR A C 1
ATOM 1045 O O . THR A 1 133 ? 6.276 -5.743 16.549 1.00 78.56 133 THR A O 1
ATOM 1048 N N . PRO A 1 134 ? 7.751 -7.356 17.077 1.00 73.25 134 PRO A N 1
ATOM 1049 C CA . PRO A 1 134 ? 7.688 -7.114 18.517 1.00 73.25 134 PRO A CA 1
ATOM 1050 C C . PRO A 1 134 ? 8.214 -5.720 18.885 1.00 73.25 134 PRO A C 1
ATOM 1052 O O . PRO A 1 134 ? 9.178 -5.247 18.284 1.00 73.25 134 PRO A O 1
ATOM 1055 N N . ALA A 1 135 ? 7.645 -5.097 19.923 1.00 69.00 135 ALA A N 1
ATOM 1056 C CA . ALA A 1 135 ? 8.051 -3.762 20.385 1.00 69.00 135 ALA A CA 1
ATOM 1057 C C . ALA A 1 135 ? 9.565 -3.660 20.662 1.00 69.00 135 ALA A C 1
ATOM 1059 O O . ALA A 1 135 ? 10.200 -2.691 20.264 1.00 69.00 135 ALA A O 1
ATOM 1060 N N . SER A 1 136 ? 10.171 -4.719 21.207 1.00 67.31 136 SER A N 1
ATOM 1061 C CA . SER A 1 136 ? 11.614 -4.787 21.475 1.00 67.31 136 SER A CA 1
ATOM 1062 C C . SER A 1 136 ? 12.491 -4.633 20.229 1.00 67.31 136 SER A C 1
ATOM 1064 O O . SER A 1 136 ? 13.586 -4.081 20.308 1.00 67.31 136 SER A O 1
ATOM 1066 N N . VAL A 1 137 ? 12.028 -5.101 19.068 1.00 69.44 137 VAL A N 1
ATOM 1067 C CA . VAL A 1 137 ? 12.750 -4.963 17.794 1.00 69.44 137 VAL A CA 1
ATOM 1068 C C . VAL A 1 137 ? 12.604 -3.544 17.249 1.00 69.44 137 VAL A C 1
ATOM 1070 O O . VAL A 1 137 ? 13.535 -3.020 16.639 1.00 69.44 137 VAL A O 1
ATOM 1073 N N . PHE A 1 138 ? 11.461 -2.906 17.496 1.00 64.31 138 PHE A N 1
ATOM 1074 C CA . PHE A 1 138 ? 11.241 -1.511 17.132 1.00 64.31 138 PHE A CA 1
ATOM 1075 C C . PHE A 1 138 ? 12.125 -0.576 17.966 1.00 64.31 138 PHE A C 1
ATOM 1077 O O . PHE A 1 138 ? 12.820 0.265 17.399 1.00 64.31 138 PHE A O 1
ATOM 1084 N N . ASP A 1 139 ? 12.191 -0.794 19.281 1.00 66.62 139 ASP A N 1
ATOM 1085 C CA . ASP A 1 139 ? 13.051 -0.031 20.193 1.00 66.62 139 ASP A CA 1
ATOM 1086 C C . ASP A 1 139 ? 14.538 -0.230 19.875 1.00 66.62 139 ASP A C 1
ATOM 1088 O O . ASP A 1 139 ? 15.303 0.734 19.823 1.00 66.62 139 ASP A O 1
ATOM 1092 N N . ALA A 1 140 ? 14.951 -1.468 19.579 1.00 69.12 140 ALA A N 1
ATOM 1093 C CA . ALA A 1 140 ? 16.312 -1.758 19.135 1.00 69.12 140 ALA A CA 1
ATOM 1094 C C . ALA A 1 140 ? 16.640 -1.063 17.802 1.00 69.12 140 ALA A C 1
ATOM 1096 O O . ALA A 1 140 ? 17.711 -0.474 17.657 1.00 69.12 140 ALA A O 1
ATOM 1097 N N . GLY A 1 141 ? 15.711 -1.078 16.841 1.00 60.97 141 GLY A N 1
ATOM 1098 C CA . GLY A 1 141 ? 15.863 -0.384 15.563 1.00 60.97 141 GLY A CA 1
ATOM 1099 C C . GLY A 1 141 ? 15.960 1.135 15.719 1.00 60.97 141 GLY A C 1
ATOM 1100 O O . GLY A 1 141 ? 16.845 1.754 15.127 1.00 60.97 141 GLY A O 1
ATOM 1101 N N . LEU A 1 142 ? 15.110 1.738 16.553 1.00 66.06 142 LEU A N 1
ATOM 1102 C CA . LEU A 1 142 ? 15.186 3.162 16.889 1.00 66.06 142 LEU A CA 1
ATOM 1103 C C . LEU A 1 142 ? 16.502 3.508 17.592 1.00 66.06 142 LEU A C 1
ATOM 1105 O O . LEU A 1 142 ? 17.124 4.508 17.241 1.00 66.06 142 LEU A O 1
ATOM 1109 N N . GLY A 1 143 ? 16.970 2.663 18.512 1.00 64.25 143 GLY A N 1
ATOM 1110 C CA . GLY A 1 143 ? 18.269 2.828 19.168 1.00 64.25 143 GLY A CA 1
ATOM 1111 C C . GLY A 1 143 ? 19.445 2.779 18.186 1.00 64.25 143 GLY A C 1
ATOM 1112 O O . GLY A 1 143 ? 20.371 3.586 18.283 1.00 64.25 143 GLY A O 1
ATOM 1113 N N . MET A 1 144 ? 19.391 1.892 17.187 1.00 64.56 144 MET A N 1
ATOM 1114 C CA . MET A 1 144 ? 20.393 1.828 16.116 1.00 64.56 144 MET A CA 1
ATOM 1115 C C . MET A 1 144 ? 20.340 3.050 15.189 1.00 64.56 144 MET A C 1
ATOM 1117 O O . MET A 1 144 ? 21.385 3.541 14.756 1.00 64.56 144 MET A O 1
ATOM 1121 N N . ILE A 1 145 ? 19.142 3.558 14.880 1.00 68.06 145 ILE A N 1
ATOM 1122 C CA . ILE A 1 145 ? 18.977 4.785 14.092 1.00 68.06 145 ILE A CA 1
ATOM 1123 C C . ILE A 1 145 ? 19.504 5.986 14.875 1.00 68.06 145 ILE A C 1
ATOM 1125 O O . ILE A 1 145 ? 20.222 6.786 14.287 1.00 68.06 145 ILE A O 1
ATOM 1129 N N . ASP A 1 146 ? 19.222 6.108 16.172 1.00 66.06 146 ASP A N 1
ATOM 1130 C CA . ASP A 1 146 ? 19.728 7.202 17.013 1.00 66.06 146 ASP A CA 1
ATOM 1131 C C . ASP A 1 146 ? 21.266 7.216 17.039 1.00 66.06 146 ASP A C 1
ATOM 1133 O O . ASP A 1 146 ? 21.889 8.242 16.763 1.00 66.06 146 ASP A O 1
ATOM 1137 N N . GLN A 1 147 ? 21.904 6.059 17.236 1.00 63.38 147 GLN A N 1
ATOM 1138 C CA . GLN A 1 147 ? 23.367 5.952 17.201 1.00 63.38 147 GLN A CA 1
ATOM 1139 C C . GLN A 1 147 ? 23.957 6.299 15.825 1.00 63.38 147 GLN A C 1
ATOM 1141 O O . GLN A 1 147 ? 24.909 7.081 15.744 1.00 63.38 147 GLN A O 1
ATOM 1146 N N . ASN A 1 148 ? 23.374 5.791 14.735 1.00 62.34 148 ASN A N 1
ATOM 1147 C CA . ASN A 1 148 ? 23.839 6.107 13.381 1.00 62.34 148 ASN A CA 1
ATOM 1148 C C . ASN A 1 148 ? 23.591 7.575 13.008 1.00 62.34 148 ASN A C 1
ATOM 1150 O O . ASN A 1 148 ? 24.446 8.199 12.382 1.00 62.34 148 ASN A O 1
ATOM 1154 N N . SER A 1 149 ? 22.472 8.157 13.436 1.00 58.31 149 SER A N 1
ATOM 1155 C CA . SER A 1 149 ? 22.129 9.563 13.190 1.00 58.31 149 SER A CA 1
ATOM 1156 C C . SER A 1 149 ? 23.081 10.488 13.934 1.00 58.31 149 SER A C 1
ATOM 1158 O O . SER A 1 149 ? 23.619 11.415 13.337 1.00 58.31 149 SER A O 1
ATOM 1160 N N . ARG A 1 150 ? 23.379 10.189 15.205 1.00 60.62 150 ARG A N 1
ATOM 1161 C CA . ARG A 1 150 ? 24.415 10.893 15.971 1.00 60.62 150 ARG A CA 1
ATOM 1162 C C . ARG A 1 150 ? 25.778 10.770 15.301 1.00 60.62 150 ARG A C 1
ATOM 1164 O O . ARG A 1 150 ? 26.468 11.773 15.173 1.00 60.62 150 ARG A O 1
ATOM 1171 N N . SER A 1 151 ? 26.148 9.584 14.814 1.00 60.62 151 SER A N 1
ATOM 1172 C CA . SER A 1 151 ? 27.426 9.388 14.116 1.00 60.62 151 SER A CA 1
ATOM 1173 C C . SER A 1 151 ? 27.512 10.172 12.800 1.00 60.62 151 SER A C 1
ATOM 1175 O O . SER A 1 151 ? 28.555 10.743 12.499 1.00 60.62 151 SER A O 1
ATOM 1177 N N . LEU A 1 152 ? 26.405 10.284 12.056 1.00 60.62 152 LEU A N 1
ATOM 1178 C CA . LEU A 1 152 ? 26.310 11.092 10.839 1.00 60.62 152 LEU A CA 1
ATOM 1179 C C . LEU A 1 152 ? 26.339 12.590 11.142 1.00 60.62 152 LEU A C 1
ATOM 1181 O O . LEU A 1 152 ? 26.988 13.332 10.413 1.00 60.62 152 LEU A O 1
ATOM 1185 N N . ILE A 1 153 ? 25.690 13.038 12.219 1.00 60.66 153 ILE A N 1
ATOM 1186 C CA . ILE A 1 153 ? 25.739 14.434 12.677 1.00 60.66 153 ILE A CA 1
ATOM 1187 C C . ILE A 1 153 ? 27.160 14.797 13.128 1.00 60.66 153 ILE A C 1
ATOM 1189 O O . ILE A 1 153 ? 27.655 15.853 12.751 1.00 60.66 153 ILE A O 1
ATOM 1193 N N . VAL A 1 154 ? 27.843 13.911 13.859 1.00 61.56 154 VAL A N 1
ATOM 1194 C CA . VAL A 1 154 ? 29.244 14.086 14.290 1.00 61.56 154 VAL A CA 1
ATOM 1195 C C . VAL A 1 154 ? 30.219 14.040 13.100 1.00 61.56 154 VAL A C 1
ATOM 1197 O O . VAL A 1 154 ? 31.195 14.791 13.037 1.00 61.56 154 VAL A O 1
ATOM 1200 N N . ALA A 1 155 ? 29.955 13.197 12.102 1.00 59.50 155 ALA A N 1
ATOM 1201 C CA . ALA A 1 155 ? 30.738 13.166 10.867 1.00 59.50 155 ALA A CA 1
ATOM 1202 C C . ALA A 1 155 ? 30.498 14.421 10.003 1.00 59.50 155 ALA A C 1
ATOM 1204 O O . ALA A 1 155 ? 31.433 14.973 9.421 1.00 59.50 155 ALA A O 1
ATOM 1205 N N . ALA A 1 156 ? 29.263 14.923 9.954 1.00 58.44 156 ALA A N 1
ATOM 1206 C CA . ALA A 1 156 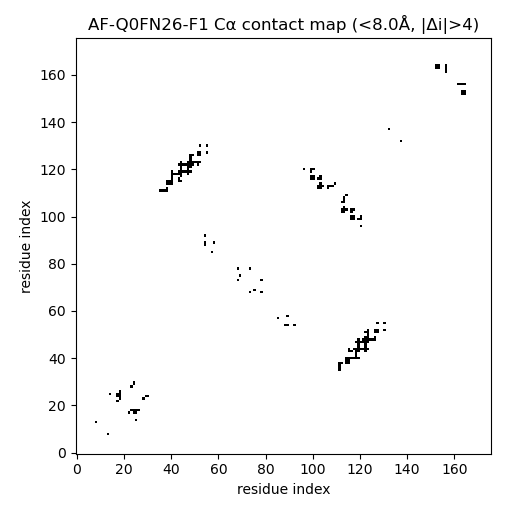? 28.919 16.151 9.246 1.00 58.44 156 ALA A CA 1
ATOM 1207 C C . ALA A 1 156 ? 29.478 17.400 9.949 1.00 58.44 156 ALA A C 1
ATOM 1209 O O . ALA A 1 156 ? 29.991 18.290 9.272 1.00 58.44 156 ALA A O 1
ATOM 1210 N N . SER A 1 157 ? 29.453 17.453 11.287 1.00 57.47 157 SER A N 1
ATOM 1211 C CA . SER A 1 157 ? 30.027 18.557 12.068 1.00 57.47 157 SER A CA 1
ATOM 1212 C C . SER A 1 157 ? 31.550 18.618 11.942 1.00 57.47 157 SER A C 1
ATOM 1214 O O . SER A 1 157 ? 32.102 19.701 11.748 1.00 57.47 157 SER A O 1
ATOM 1216 N N . SER A 1 158 ? 32.226 17.462 11.953 1.00 58.03 158 SER A N 1
ATOM 1217 C CA . SER A 1 158 ? 33.681 17.388 11.754 1.00 58.03 158 SER A CA 1
ATOM 1218 C C . SER A 1 158 ? 34.114 17.757 10.331 1.00 58.03 158 SER A C 1
ATOM 1220 O O . SER A 1 158 ? 35.185 18.329 10.151 1.00 58.03 158 SER A O 1
ATOM 1222 N N . THR A 1 159 ? 33.266 17.511 9.325 1.00 60.88 159 THR A N 1
ATOM 1223 C CA . THR A 1 159 ? 33.532 17.899 7.927 1.00 60.88 159 THR A CA 1
ATOM 1224 C C . THR A 1 159 ? 33.237 19.381 7.662 1.00 60.88 159 THR A C 1
ATOM 1226 O O . THR A 1 159 ? 33.919 20.007 6.854 1.00 60.88 159 THR A O 1
ATOM 1229 N N . ALA A 1 160 ? 32.239 19.962 8.335 1.00 57.38 160 ALA A N 1
ATOM 1230 C CA . ALA A 1 160 ? 31.825 21.351 8.124 1.00 57.38 160 ALA A CA 1
ATOM 1231 C C . ALA A 1 160 ? 32.492 22.367 9.075 1.00 57.38 160 ALA A C 1
ATOM 1233 O O . ALA A 1 160 ? 32.322 23.565 8.873 1.00 57.38 160 ALA A O 1
ATOM 1234 N N . ASN A 1 161 ? 33.235 21.919 10.098 1.00 55.03 161 ASN A N 1
ATOM 1235 C CA . ASN A 1 161 ? 33.755 22.751 11.197 1.00 55.03 161 ASN A CA 1
ATOM 1236 C C 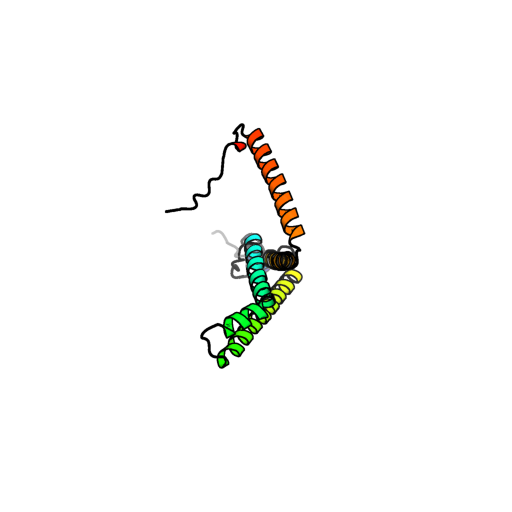. ASN A 1 161 ? 32.668 23.641 11.843 1.00 55.03 161 ASN A C 1
ATOM 1238 O O . ASN A 1 161 ? 32.911 24.782 12.234 1.00 55.03 161 ASN A O 1
ATOM 1242 N N . ILE A 1 162 ? 31.444 23.112 11.906 1.00 56.03 162 ILE A N 1
ATOM 1243 C CA . ILE A 1 162 ? 30.277 23.733 12.537 1.00 56.03 162 ILE A CA 1
ATOM 1244 C C . ILE A 1 162 ? 29.885 22.826 13.698 1.00 56.03 162 ILE A C 1
ATOM 1246 O O . ILE A 1 162 ? 29.612 21.643 13.489 1.00 56.03 162 ILE A O 1
ATOM 1250 N N . ASP A 1 163 ? 29.836 23.370 14.914 1.00 54.03 163 ASP A N 1
ATOM 1251 C CA . ASP A 1 163 ? 29.404 22.630 16.100 1.00 54.03 163 ASP A CA 1
ATOM 1252 C C . ASP A 1 163 ? 27.875 22.462 16.128 1.00 54.03 163 ASP A C 1
ATOM 1254 O O . ASP A 1 163 ? 27.132 23.200 16.782 1.00 54.03 163 ASP A O 1
ATOM 1258 N N . LEU A 1 164 ? 27.406 21.461 15.383 1.00 55.56 164 LEU A N 1
ATOM 1259 C CA . LEU A 1 164 ? 26.000 21.060 15.321 1.00 55.56 164 LEU A CA 1
ATOM 1260 C C . LEU A 1 164 ? 25.517 20.389 16.621 1.00 55.56 164 LEU A C 1
ATOM 1262 O O . LEU A 1 164 ? 24.310 20.222 16.787 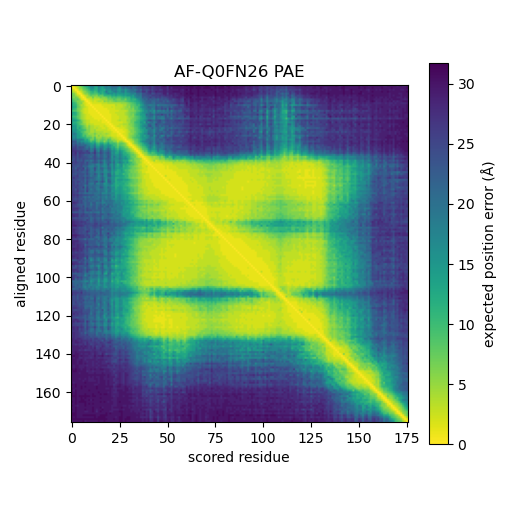1.00 55.56 164 LEU A O 1
ATOM 1266 N N . ALA A 1 165 ? 26.414 20.026 17.550 1.00 55.00 165 ALA A N 1
ATOM 1267 C CA . ALA A 1 165 ? 26.032 19.454 18.844 1.00 55.00 165 ALA A CA 1
ATOM 1268 C C . ALA A 1 165 ? 25.425 20.505 19.795 1.00 55.00 165 ALA A C 1
ATOM 1270 O O . ALA A 1 165 ? 24.749 20.144 20.756 1.00 55.00 165 ALA A O 1
ATOM 1271 N N . SER A 1 166 ? 25.617 21.796 19.497 1.00 50.25 166 SER A N 1
ATOM 1272 C CA . SER A 1 166 ? 25.000 22.919 20.215 1.00 50.25 166 SER A CA 1
ATOM 1273 C C . SER A 1 166 ? 23.591 23.284 19.716 1.00 50.25 166 SER A C 1
ATOM 1275 O O . SER A 1 166 ? 22.900 24.088 20.346 1.00 50.25 166 SER A O 1
ATOM 1277 N N . ILE A 1 167 ? 23.129 22.696 18.603 1.00 51.38 167 ILE A N 1
ATOM 1278 C CA . ILE A 1 167 ? 21.825 23.014 18.011 1.00 51.38 167 ILE A CA 1
ATOM 1279 C C . ILE A 1 167 ? 20.750 22.131 18.651 1.00 51.38 167 ILE A C 1
ATOM 1281 O O . ILE A 1 167 ? 20.478 21.012 18.215 1.00 51.38 167 ILE A O 1
ATOM 1285 N N . ALA A 1 168 ? 20.108 22.652 19.695 1.00 49.69 168 ALA A N 1
ATOM 1286 C CA . ALA A 1 168 ? 18.883 22.074 20.229 1.00 49.69 168 ALA A CA 1
ATOM 1287 C C . ALA A 1 168 ? 17.728 22.318 19.242 1.00 49.69 168 ALA A C 1
ATOM 1289 O O . ALA A 1 168 ? 17.313 23.458 19.027 1.00 49.69 168 ALA A O 1
ATOM 1290 N N . PHE A 1 169 ? 17.176 21.252 18.655 1.00 48.78 169 PHE A N 1
ATOM 1291 C CA . PHE A 1 169 ? 15.904 21.329 17.936 1.00 48.78 169 PHE A CA 1
ATOM 1292 C C . PHE A 1 169 ? 14.777 21.561 18.947 1.00 48.78 169 PHE A C 1
ATOM 1294 O O . PHE A 1 169 ? 14.174 20.623 19.466 1.00 48.78 169 PHE A O 1
ATOM 1301 N N . VAL A 1 170 ? 14.504 22.828 19.255 1.00 46.19 170 VAL A N 1
ATOM 1302 C CA . VAL A 1 170 ? 13.320 23.210 20.020 1.00 46.19 170 VAL A CA 1
ATOM 1303 C C . VAL A 1 170 ? 12.117 23.073 19.089 1.00 46.19 170 VAL A C 1
ATOM 1305 O O . VAL A 1 170 ? 11.899 23.903 18.208 1.00 46.19 170 VAL A O 1
ATOM 1308 N N . SER A 1 171 ? 11.330 22.012 19.276 1.00 40.75 171 SER A N 1
ATOM 1309 C CA . SER A 1 171 ? 9.938 22.016 18.825 1.00 40.75 171 SER A CA 1
ATOM 1310 C C . SER A 1 171 ? 9.247 23.159 19.559 1.00 40.75 171 SER A C 1
ATOM 1312 O O . SER A 1 171 ? 9.128 23.110 20.786 1.00 40.75 171 SER A O 1
ATOM 1314 N N . SER A 1 172 ? 8.808 24.194 18.841 1.00 50.12 172 SER A N 1
ATOM 1315 C CA . SER A 1 172 ? 7.836 25.131 19.399 1.00 50.12 172 SER A CA 1
ATOM 1316 C C . SER A 1 172 ? 6.502 24.395 19.512 1.00 50.12 172 SER A C 1
ATOM 1318 O O . SER A 1 172 ? 5.614 24.505 18.673 1.00 50.12 172 SER A O 1
ATOM 1320 N N . ASN A 1 173 ? 6.364 23.596 20.569 1.00 45.84 173 ASN A N 1
ATOM 1321 C CA . ASN A 1 173 ? 5.045 23.267 21.076 1.00 45.84 173 ASN A CA 1
ATOM 1322 C C . ASN A 1 173 ? 4.461 24.592 21.558 1.00 45.84 173 ASN A C 1
ATOM 1324 O O . ASN A 1 173 ? 4.814 25.072 22.634 1.00 45.84 173 ASN A O 1
ATOM 1328 N N . GLY A 1 174 ? 3.638 25.210 20.710 1.00 51.00 174 GLY A N 1
ATOM 1329 C CA . GLY A 1 174 ? 2.825 26.351 21.090 1.00 51.00 174 GLY A CA 1
ATOM 1330 C C . GLY A 1 174 ? 2.077 26.016 22.374 1.00 51.00 174 GLY A C 1
ATOM 1331 O O . GLY A 1 174 ? 1.293 25.068 22.412 1.00 51.00 174 GLY A O 1
ATOM 1332 N N . LEU A 1 175 ? 2.362 26.776 23.426 1.00 43.06 175 LEU A N 1
ATOM 1333 C CA . LEU A 1 175 ? 1.607 26.769 24.664 1.00 43.06 175 LEU A CA 1
ATOM 1334 C C . LEU A 1 175 ? 1.329 28.215 25.070 1.00 43.06 175 LEU A C 1
ATOM 1336 O O . LEU A 1 175 ? 2.266 28.992 25.268 1.00 43.06 175 LEU A O 1
ATOM 1340 N N . ASN A 1 176 ? 0.026 28.450 25.257 1.00 39.38 176 ASN A N 1
ATOM 1341 C CA . ASN A 1 176 ? -0.697 29.605 25.800 1.00 39.38 176 ASN A CA 1
ATOM 1342 C C . ASN A 1 176 ? -1.063 30.721 24.821 1.00 39.38 176 ASN A C 1
ATOM 1344 O O . ASN A 1 176 ? -0.190 31.537 24.463 1.00 39.38 176 ASN A O 1
#

Sequence (176 aa):
MRNYTFRKMTQQDFKARVSRIDPEFSRHGEVKKSFSSPARPIMSLIMGFGWAYLVISVARNRGHIENSLLQGNLPAEYHDYVFFMLAALLAVSAVMLGIHLFRFLMARRASTDKRNSGGLLAGALAAGALVYTPASVFDAGLGMIDQNSRSLIVAASSTANIDLASIAFVSSNGLN

Organism: Salipiger bermudensis (strain DSM 26914 / JCM 13377 / KCTC 12554 / HTCC2601) (NCBI:txid314265)

Solvent-accessible surface area (backbone atoms only — not comparable to full-atom values): 10106 Å² total; per-residue (Å²): 134,88,84,78,81,84,72,80,81,48,73,64,60,48,53,61,45,42,38,71,78,37,53,64,44,63,74,65,45,96,58,75,79,71,81,73,67,77,72,47,31,66,63,27,15,53,50,22,19,54,52,39,37,49,53,51,49,54,65,74,39,47,69,59,52,51,54,51,45,73,75,43,94,58,62,73,87,52,51,60,57,52,52,51,52,53,52,47,53,51,51,52,50,51,52,50,50,50,50,34,49,51,42,33,70,71,37,56,95,85,36,48,64,21,47,26,28,44,19,20,51,51,16,27,51,50,26,52,49,60,75,72,51,54,68,70,59,52,53,51,49,50,53,52,48,51,54,51,49,51,51,50,49,54,52,48,22,70,72,67,78,43,79,59,88,75,63,76,86,74,76,81,73,85,77,134

Radius of gyration: 29.4 Å; Cα contacts (8 Å, |Δi|>4): 113; chains: 1; bounding box: 63×41×98 Å